Protein AF-A0A9P6RMF6-F1 (afdb_monomer_lite)

Radius of gyration: 16.84 Å; chains: 1; bounding box: 55×29×46 Å

Sequence (116 aa):
MSSMSSTPTPDQIPIEEQPVLEALVSIKHRLTAIKKDRSRFIKTSAVMAHYDELSVQLQKLEEIRGAGNSTIWGYRNNVNNVLDEVFVILSLCFMAVGKTKESPATYVQLLTIKAD

Foldseek 3Di:
DDDDPPPDDPQDDPPQCVVLLVLLVVLLVVLVVLVVPLVDQQDPVVLVVSLVSNVVSLVSCCVVCVVPVAHSPNDDHVSVVSVVSSLVSSQVSCVSNVVPPDHSVVSVVVSVPPPD

InterPro domains:
  IPR018810 Uncharacterised protein family UPF0662 [PTHR28086] (10-114)

Secondary structure (DSSP, 8-state):
------PPPTT---TTTHHHHHHHHHHHHHHHHHHH-TTS---HHHHHHHHHHHHHHHHHHHHHHHTTT--TTTS--HHHHHHHHHHHHHHHHHHHTT--SS-HHHHHTHHHHT--

Organism: NCBI:txid979702

Structure (mmCIF, N/CA/C/O backbone):
data_AF-A0A9P6RMF6-F1
#
_entry.id   AF-A0A9P6RMF6-F1
#
loop_
_atom_site.group_PDB
_atom_site.id
_atom_site.type_symbol
_atom_site.label_atom_id
_atom_site.label_alt_id
_atom_site.label_comp_id
_atom_site.label_asym_id
_atom_site.label_entity_id
_atom_site.label_seq_id
_atom_site.pdbx_PDB_ins_code
_atom_site.Cartn_x
_atom_site.Cartn_y
_atom_site.Cartn_z
_atom_site.occupancy
_atom_site.B_iso_or_equiv
_atom_site.auth_seq_id
_atom_site.auth_comp_id
_atom_site.auth_asym_id
_atom_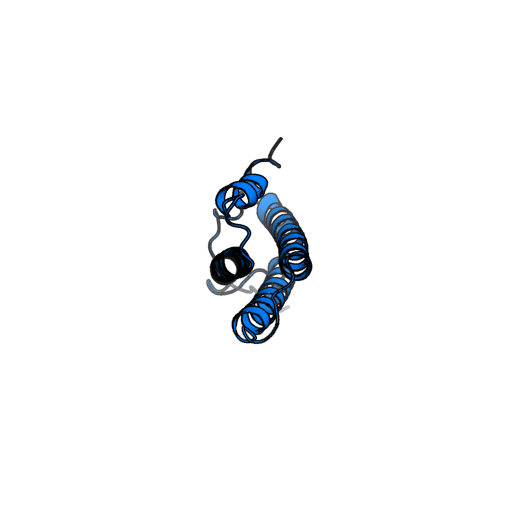site.auth_atom_id
_atom_site.pdbx_PDB_model_num
ATOM 1 N N . MET A 1 1 ? 36.892 -12.142 -24.702 1.00 41.53 1 MET A N 1
ATOM 2 C CA . MET A 1 1 ? 35.761 -11.191 -24.740 1.00 41.53 1 MET A CA 1
ATOM 3 C C . MET A 1 1 ? 34.502 -12.031 -24.625 1.00 41.53 1 MET A C 1
ATOM 5 O O . MET A 1 1 ? 34.045 -12.559 -25.626 1.00 41.53 1 MET A O 1
ATOM 9 N N . SER A 1 2 ? 34.062 -12.308 -23.397 1.00 41.03 2 SER A N 1
ATOM 10 C CA . SER A 1 2 ? 32.977 -13.263 -23.151 1.00 41.03 2 SER A CA 1
ATOM 11 C C . SER A 1 2 ? 31.644 -12.533 -23.129 1.00 41.03 2 SER A C 1
ATOM 13 O O . SER A 1 2 ? 31.387 -11.719 -22.246 1.00 41.03 2 SER A O 1
ATOM 15 N N . SER A 1 3 ? 30.822 -12.835 -24.126 1.00 46.16 3 SER A N 1
ATOM 16 C CA . SER A 1 3 ? 29.412 -12.484 -24.200 1.00 46.16 3 SER A CA 1
ATOM 17 C C . SER A 1 3 ? 28.662 -13.134 -23.035 1.00 46.16 3 SER A C 1
ATOM 19 O O . SER A 1 3 ? 28.517 -14.352 -22.996 1.00 46.16 3 SER A O 1
ATOM 21 N N . MET A 1 4 ? 28.185 -12.336 -22.082 1.00 47.03 4 MET A N 1
ATOM 22 C CA . MET A 1 4 ? 27.161 -12.759 -21.124 1.00 47.03 4 MET A CA 1
ATOM 23 C C . MET A 1 4 ? 25.811 -12.278 -21.647 1.00 47.03 4 MET A C 1
ATOM 25 O O . MET A 1 4 ? 25.342 -11.191 -21.326 1.00 47.03 4 MET A O 1
ATOM 29 N N . SER A 1 5 ? 25.207 -13.087 -22.512 1.00 45.41 5 SER A N 1
ATOM 30 C CA . SER A 1 5 ? 23.782 -13.006 -22.806 1.00 45.41 5 SER A CA 1
ATOM 31 C C . SER A 1 5 ? 23.027 -13.589 -21.612 1.00 45.41 5 SER A C 1
ATOM 33 O O . SER A 1 5 ? 22.825 -14.801 -21.532 1.00 45.41 5 SER A O 1
ATOM 35 N N . SER A 1 6 ? 22.652 -12.740 -20.659 1.00 42.09 6 SER A N 1
ATOM 36 C CA . SER A 1 6 ? 21.695 -13.103 -19.617 1.00 42.09 6 SER A CA 1
ATOM 37 C C . SER A 1 6 ? 20.329 -13.278 -20.277 1.00 42.09 6 SER A C 1
ATOM 39 O O . SER A 1 6 ? 19.610 -12.310 -20.505 1.00 42.09 6 SER A O 1
ATOM 41 N N . THR A 1 7 ? 19.988 -14.508 -20.650 1.00 45.16 7 THR A N 1
ATOM 42 C CA . THR A 1 7 ? 18.603 -14.897 -20.930 1.00 45.16 7 THR A CA 1
ATOM 43 C C . THR A 1 7 ? 17.762 -14.579 -19.692 1.00 45.16 7 THR A C 1
ATOM 45 O O . THR A 1 7 ? 18.061 -15.143 -18.635 1.00 45.16 7 THR A O 1
ATOM 48 N N . PRO A 1 8 ? 16.750 -13.695 -19.770 1.00 44.88 8 PRO A N 1
ATOM 49 C CA . PRO A 1 8 ? 15.884 -13.440 -18.635 1.00 44.88 8 PRO A CA 1
ATOM 50 C C . PRO A 1 8 ? 15.009 -14.678 -18.444 1.00 44.88 8 PRO A C 1
ATOM 52 O O . PRO A 1 8 ? 14.264 -15.095 -19.331 1.00 44.88 8 PRO A O 1
ATOM 55 N N . THR A 1 9 ? 15.171 -15.318 -17.297 1.00 47.53 9 THR A N 1
ATOM 56 C CA . THR A 1 9 ? 14.374 -16.474 -16.885 1.00 47.53 9 THR A CA 1
ATOM 57 C C . THR A 1 9 ? 12.954 -15.970 -16.579 1.00 47.53 9 THR A C 1
ATOM 59 O O . THR A 1 9 ? 12.839 -14.904 -15.975 1.00 47.53 9 THR A O 1
ATOM 62 N N . PRO A 1 10 ? 11.870 -16.683 -16.941 1.00 51.66 10 PRO A N 1
ATOM 63 C CA . PRO A 1 10 ? 10.484 -16.218 -16.752 1.00 51.66 10 PRO A CA 1
ATOM 64 C C . PRO A 1 10 ? 10.056 -15.948 -15.291 1.00 51.66 10 PRO A C 1
ATOM 66 O O . PRO A 1 10 ? 8.984 -15.395 -15.073 1.00 51.66 10 PRO A O 1
ATOM 69 N N . ASP A 1 11 ? 10.900 -16.273 -14.307 1.00 52.88 11 ASP A N 1
ATOM 70 C CA . ASP A 1 11 ? 10.718 -15.962 -12.879 1.00 52.88 11 ASP A CA 1
ATOM 71 C C . ASP A 1 11 ? 11.524 -14.741 -12.385 1.00 52.88 11 ASP A C 1
ATOM 73 O O . ASP A 1 11 ? 11.505 -14.416 -11.195 1.00 52.88 11 ASP A O 1
ATOM 77 N N . GLN A 1 12 ? 12.256 -14.044 -13.260 1.00 58.97 12 GLN A N 1
ATOM 78 C CA . GLN A 1 12 ? 13.027 -12.869 -12.855 1.00 58.97 12 GLN A CA 1
ATOM 79 C C . GLN A 1 12 ? 12.123 -11.644 -12.756 1.00 58.97 12 GLN A C 1
ATOM 81 O O . GLN A 1 12 ? 11.746 -11.019 -13.747 1.00 58.97 12 GLN A O 1
ATOM 86 N N . ILE A 1 13 ? 11.796 -11.294 -11.515 1.00 66.62 13 ILE A N 1
ATOM 87 C CA . ILE A 1 13 ? 11.274 -9.974 -11.175 1.00 66.62 13 ILE A CA 1
ATOM 88 C C . ILE A 1 13 ? 12.326 -8.953 -11.636 1.00 66.62 13 ILE A C 1
ATOM 90 O O . ILE A 1 13 ? 13.500 -9.132 -11.292 1.00 66.62 13 ILE A O 1
ATOM 94 N N . PRO A 1 14 ? 11.946 -7.927 -12.417 1.00 75.38 14 PRO A N 1
ATOM 95 C CA . PRO A 1 14 ? 12.877 -6.885 -12.832 1.00 75.38 14 PRO A CA 1
ATOM 96 C C . PRO A 1 14 ? 13.588 -6.296 -11.607 1.00 75.38 14 PRO A C 1
ATOM 98 O O . PRO A 1 14 ? 12.954 -6.093 -10.567 1.00 75.38 14 PRO A O 1
ATOM 101 N N . ILE A 1 15 ? 14.894 -6.033 -11.712 1.00 75.88 15 ILE A N 1
ATOM 102 C CA . ILE A 1 15 ? 15.693 -5.457 -10.611 1.00 75.88 15 ILE A CA 1
ATOM 103 C C . ILE A 1 15 ? 15.077 -4.131 -10.149 1.00 75.88 15 ILE A C 1
ATOM 105 O O . ILE A 1 15 ? 15.093 -3.793 -8.967 1.00 75.88 15 ILE A O 1
ATOM 109 N N . GLU A 1 16 ? 14.471 -3.415 -11.087 1.00 80.50 16 GLU A N 1
ATOM 110 C CA . GLU A 1 16 ? 13.752 -2.169 -10.889 1.00 80.50 16 GLU A CA 1
ATOM 111 C C . GLU A 1 16 ? 12.530 -2.349 -9.972 1.00 80.50 16 GLU A C 1
ATOM 113 O O . GLU A 1 16 ? 12.236 -1.475 -9.160 1.00 80.50 16 GLU A O 1
ATOM 118 N N . GLU A 1 17 ? 11.845 -3.497 -10.039 1.00 82.56 17 GLU A N 1
ATOM 119 C CA . GLU A 1 17 ? 10.668 -3.815 -9.218 1.00 82.56 17 GLU A CA 1
ATOM 120 C C . GLU A 1 17 ? 11.011 -4.467 -7.867 1.00 82.56 17 GLU A C 1
ATOM 122 O O . GLU A 1 17 ? 10.180 -4.520 -6.957 1.00 82.56 17 GLU A O 1
ATOM 127 N N . GLN A 1 18 ? 12.239 -4.952 -7.705 1.00 83.62 18 GLN A N 1
ATOM 128 C CA . GLN A 1 18 ? 12.731 -5.583 -6.483 1.00 83.62 18 GLN A CA 1
ATOM 129 C C . GLN A 1 18 ? 12.576 -4.715 -5.211 1.00 83.62 18 GLN A C 1
ATOM 131 O O . GLN A 1 18 ? 12.057 -5.234 -4.217 1.00 83.62 18 GLN A O 1
ATOM 136 N N . PRO A 1 19 ? 12.896 -3.401 -5.208 1.00 87.56 19 PRO A N 1
ATOM 137 C CA . PRO A 1 19 ? 12.650 -2.551 -4.038 1.00 87.56 19 PRO A CA 1
ATOM 138 C C . PRO A 1 19 ? 11.156 -2.384 -3.716 1.00 87.56 19 PRO A C 1
ATOM 140 O O . PRO A 1 19 ? 10.786 -2.267 -2.546 1.00 87.56 19 PRO A O 1
ATOM 143 N N . VAL A 1 20 ? 10.284 -2.405 -4.732 1.00 88.06 20 VAL A N 1
ATOM 144 C CA . VAL A 1 20 ? 8.826 -2.354 -4.537 1.00 88.06 20 VAL A CA 1
ATOM 145 C C . VAL A 1 20 ? 8.350 -3.639 -3.867 1.00 88.06 20 VAL A C 1
ATOM 147 O O . VAL A 1 20 ? 7.592 -3.586 -2.899 1.00 88.06 20 VAL A O 1
ATOM 150 N N . LEU A 1 21 ? 8.833 -4.797 -4.327 1.00 87.81 21 LEU A N 1
ATOM 151 C CA . LEU A 1 21 ? 8.508 -6.088 -3.724 1.00 87.81 21 LEU A CA 1
ATOM 152 C C . LEU A 1 21 ? 8.869 -6.130 -2.236 1.00 87.81 21 LEU A C 1
ATOM 154 O O . LEU A 1 21 ? 8.040 -6.515 -1.412 1.00 87.81 21 LEU A O 1
ATOM 158 N N . GLU A 1 22 ? 10.091 -5.731 -1.885 1.00 89.44 22 GLU A N 1
ATOM 159 C CA . GLU A 1 22 ? 10.563 -5.730 -0.497 1.00 89.44 22 GLU A CA 1
ATOM 160 C C . GLU A 1 22 ? 9.709 -4.820 0.392 1.00 89.44 22 GLU A C 1
ATOM 162 O O . GLU A 1 22 ? 9.312 -5.211 1.498 1.00 89.44 22 GLU A O 1
ATOM 167 N N . ALA A 1 23 ? 9.353 -3.634 -0.110 1.00 90.94 23 ALA A N 1
ATOM 168 C CA . ALA A 1 23 ? 8.464 -2.717 0.588 1.00 90.94 23 ALA A CA 1
ATOM 169 C C . ALA A 1 23 ? 7.071 -3.333 0.807 1.00 90.94 23 ALA A C 1
ATOM 171 O O . ALA A 1 23 ? 6.561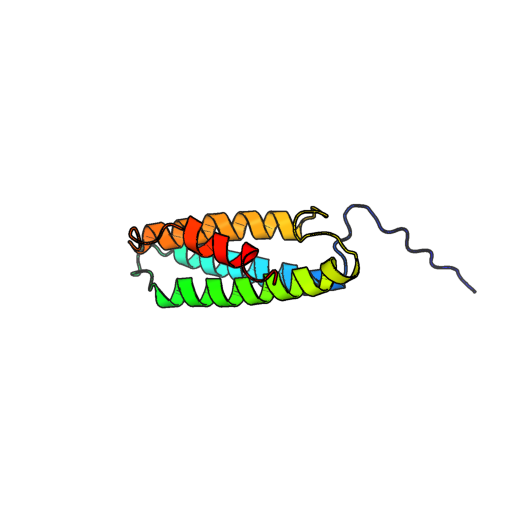 -3.311 1.931 1.00 90.94 23 ALA A O 1
ATOM 172 N N . LEU A 1 24 ? 6.480 -3.951 -0.220 1.00 90.25 24 LEU A N 1
ATOM 173 C CA . LEU A 1 24 ? 5.177 -4.618 -0.119 1.00 90.25 24 LEU A CA 1
ATOM 174 C C . LEU A 1 24 ? 5.198 -5.786 0.874 1.00 90.25 24 LEU A C 1
ATOM 176 O O . LEU A 1 24 ? 4.291 -5.906 1.700 1.00 90.25 24 LEU A O 1
ATOM 180 N N . VAL A 1 25 ? 6.245 -6.617 0.862 1.00 90.94 25 VAL A N 1
ATOM 181 C CA . VAL A 1 25 ? 6.421 -7.707 1.838 1.00 90.94 25 VAL A CA 1
ATOM 182 C C . VAL A 1 25 ? 6.531 -7.151 3.261 1.00 90.94 25 VAL A C 1
ATOM 184 O O . VAL A 1 25 ? 5.911 -7.678 4.189 1.00 90.94 25 VAL A O 1
ATOM 187 N N . SER A 1 26 ? 7.263 -6.052 3.447 1.00 92.75 26 SER A N 1
ATOM 188 C CA . SER A 1 26 ? 7.363 -5.367 4.738 1.00 92.75 26 SER A CA 1
ATOM 189 C C . SER A 1 26 ? 6.008 -4.829 5.218 1.00 92.75 26 SER A C 1
ATOM 191 O O . SER A 1 26 ? 5.644 -5.019 6.384 1.00 92.75 26 SER A O 1
ATOM 193 N N . ILE A 1 27 ? 5.228 -4.195 4.333 1.00 90.12 27 ILE A N 1
ATOM 194 C CA . ILE A 1 27 ? 3.860 -3.736 4.631 1.00 90.12 27 ILE A CA 1
ATOM 195 C C . ILE A 1 27 ? 2.981 -4.933 5.017 1.00 90.12 27 ILE A C 1
ATOM 197 O O . ILE A 1 27 ? 2.315 -4.899 6.054 1.00 90.12 27 ILE A O 1
ATOM 201 N N . LYS A 1 28 ? 3.039 -6.034 4.255 1.00 90.88 28 LYS A N 1
ATOM 202 C CA . LYS A 1 28 ? 2.300 -7.275 4.533 1.00 90.88 28 LYS A CA 1
ATOM 203 C C . LYS A 1 28 ? 2.589 -7.815 5.928 1.00 90.88 28 LYS A C 1
ATOM 205 O O . LYS A 1 28 ? 1.658 -8.164 6.658 1.00 90.88 28 LYS A O 1
ATOM 210 N N . HIS A 1 29 ? 3.861 -7.898 6.314 1.00 91.12 29 HIS A N 1
ATOM 211 C CA . HIS A 1 29 ? 4.256 -8.391 7.632 1.00 91.12 29 HIS A CA 1
ATOM 212 C C . HIS A 1 29 ? 3.728 -7.496 8.754 1.00 91.12 29 HIS A C 1
ATOM 214 O O . HIS A 1 29 ? 3.157 -8.011 9.717 1.00 91.12 29 HIS A O 1
ATOM 220 N N . ARG A 1 30 ? 3.837 -6.171 8.603 1.00 89.25 30 ARG A N 1
ATOM 221 C CA . ARG A 1 30 ? 3.319 -5.199 9.578 1.00 89.25 30 ARG A CA 1
ATOM 222 C C . ARG A 1 30 ? 1.797 -5.286 9.713 1.00 89.25 30 ARG A C 1
ATOM 224 O O . ARG A 1 30 ? 1.290 -5.434 10.823 1.00 89.25 30 ARG A O 1
ATOM 231 N N . LEU A 1 31 ? 1.068 -5.328 8.598 1.00 86.62 31 LEU A N 1
ATOM 232 C CA . LEU A 1 31 ? -0.386 -5.514 8.593 1.00 86.62 31 LEU A CA 1
ATOM 233 C C . LEU A 1 31 ? -0.808 -6.870 9.181 1.00 86.62 31 LEU A C 1
ATOM 235 O O . LEU A 1 31 ? -1.782 -6.953 9.927 1.00 86.62 31 LEU A O 1
ATOM 239 N N . THR A 1 32 ? -0.062 -7.942 8.903 1.00 87.19 32 THR A N 1
ATOM 240 C CA . THR A 1 32 ? -0.330 -9.272 9.473 1.00 87.19 32 THR A CA 1
ATOM 241 C C . THR A 1 32 ? -0.095 -9.294 10.981 1.00 87.19 32 THR A C 1
ATOM 243 O O . THR A 1 32 ? -0.863 -9.933 11.701 1.00 87.19 32 THR A O 1
ATOM 246 N N . ALA A 1 33 ? 0.932 -8.592 11.468 1.00 87.38 33 ALA A N 1
ATOM 247 C CA . ALA A 1 33 ? 1.193 -8.439 12.894 1.00 87.38 33 ALA A CA 1
ATOM 248 C C . ALA A 1 33 ? 0.044 -7.693 13.585 1.00 87.38 33 ALA A C 1
ATOM 250 O O . ALA A 1 33 ? -0.475 -8.187 14.583 1.00 87.38 33 ALA A O 1
ATOM 251 N N . ILE A 1 34 ? -0.436 -6.593 12.991 1.00 79.88 34 ILE A N 1
ATOM 252 C CA . ILE A 1 34 ? -1.623 -5.860 13.465 1.00 79.88 34 ILE A CA 1
ATOM 253 C C . ILE A 1 34 ? -2.858 -6.775 13.488 1.00 79.88 34 ILE A C 1
ATOM 255 O O . ILE A 1 34 ? -3.597 -6.799 14.467 1.00 79.88 34 ILE A O 1
ATOM 259 N N . LYS A 1 35 ? -3.064 -7.590 12.443 1.00 76.75 35 LYS A N 1
ATOM 260 C CA . LYS A 1 35 ? -4.188 -8.539 12.369 1.00 76.75 35 LYS A CA 1
ATOM 261 C C . LYS A 1 35 ? -4.114 -9.638 13.433 1.00 76.75 35 LYS A C 1
ATOM 263 O O . LYS A 1 35 ? -5.160 -10.119 13.872 1.00 76.75 35 LYS A O 1
ATOM 268 N N . LYS A 1 36 ? -2.907 -10.100 13.780 1.00 78.56 36 LYS A N 1
ATOM 269 C CA . LYS A 1 36 ? -2.686 -11.121 14.816 1.00 78.56 36 LYS A CA 1
ATOM 270 C C . LYS A 1 36 ? -2.844 -10.537 16.216 1.00 78.56 36 LYS A C 1
ATOM 272 O O . LYS A 1 36 ? -3.427 -11.200 17.069 1.00 78.56 36 LYS A O 1
ATOM 277 N N . ASP A 1 37 ? -2.400 -9.304 16.433 1.00 72.81 37 ASP A N 1
ATOM 278 C CA . ASP A 1 37 ? -2.545 -8.598 17.705 1.00 72.81 37 ASP A CA 1
ATOM 279 C C . ASP A 1 37 ? -3.951 -7.988 17.865 1.00 72.81 37 ASP A C 1
ATOM 281 O O . ASP A 1 37 ? -4.126 -6.793 18.090 1.00 72.81 37 ASP A O 1
ATOM 285 N N . ARG A 1 38 ? -4.989 -8.835 17.777 1.00 63.19 38 ARG A N 1
ATOM 286 C CA . ARG A 1 38 ? -6.394 -8.442 18.023 1.00 63.19 38 ARG A CA 1
ATOM 287 C C . ARG A 1 38 ? -6.661 -8.023 19.473 1.00 63.19 38 ARG A C 1
ATOM 289 O O . ARG A 1 38 ? -7.776 -7.621 19.790 1.00 63.19 38 ARG A O 1
ATOM 296 N N . SER A 1 39 ? -5.670 -8.176 20.352 1.00 59.06 39 SER A N 1
ATOM 297 C CA . SER A 1 39 ? -5.755 -7.836 21.772 1.00 59.06 39 SER A CA 1
ATOM 298 C C . SER A 1 39 ? -5.635 -6.330 22.013 1.00 59.06 39 SER A C 1
ATOM 300 O O . SER A 1 39 ? -6.193 -5.805 22.976 1.00 59.06 39 SER A O 1
ATOM 302 N N . ARG A 1 40 ? -4.944 -5.617 21.112 1.00 62.31 40 ARG A N 1
ATOM 303 C CA . ARG A 1 40 ? -4.782 -4.165 21.158 1.00 62.31 40 ARG A CA 1
ATOM 304 C C . ARG A 1 40 ? -5.743 -3.516 20.174 1.00 62.31 40 ARG A C 1
ATOM 306 O O . ARG A 1 40 ? -5.858 -3.931 19.026 1.00 62.31 40 ARG A O 1
ATOM 313 N N . PHE A 1 41 ? -6.428 -2.471 20.631 1.00 65.56 41 PHE A N 1
ATOM 314 C CA . PHE A 1 41 ? -7.310 -1.661 19.797 1.00 65.56 41 PHE A CA 1
ATOM 315 C C . PHE A 1 41 ? -6.544 -1.176 18.556 1.00 65.56 41 PHE A C 1
ATOM 317 O O . PHE A 1 41 ? -5.617 -0.366 18.668 1.00 65.56 41 PHE A O 1
ATOM 324 N N . ILE A 1 42 ? -6.895 -1.706 17.381 1.00 70.62 42 ILE A N 1
ATOM 325 C CA . ILE A 1 42 ? -6.245 -1.334 16.125 1.00 70.62 42 ILE A CA 1
ATOM 326 C C . ILE A 1 42 ? -6.598 0.129 15.852 1.00 70.62 42 ILE A C 1
ATOM 328 O O . ILE A 1 42 ? -7.761 0.488 15.683 1.00 70.62 42 ILE A O 1
ATOM 332 N N . LYS A 1 43 ? -5.587 0.998 15.828 1.00 73.19 43 LYS A N 1
ATOM 333 C CA . LYS A 1 43 ? -5.791 2.421 15.549 1.00 73.19 43 LYS A CA 1
ATOM 334 C C . LYS A 1 43 ? -6.006 2.622 14.054 1.00 73.19 43 LYS A C 1
ATOM 336 O O . LYS A 1 43 ? -5.154 2.233 13.258 1.00 73.19 43 LYS A O 1
ATOM 341 N N . THR A 1 44 ? -7.075 3.323 13.679 1.00 75.88 44 THR A N 1
ATOM 342 C CA . THR A 1 44 ? -7.345 3.716 12.285 1.00 75.88 44 THR A CA 1
ATOM 343 C C . THR A 1 44 ? -6.146 4.410 11.648 1.00 75.88 44 THR A C 1
ATOM 345 O O . THR A 1 44 ? -5.805 4.114 10.511 1.00 75.88 44 THR A O 1
ATOM 348 N N . SER A 1 45 ? -5.463 5.284 12.392 1.00 77.56 45 SER A N 1
ATOM 349 C CA . SER A 1 45 ? -4.279 6.002 11.909 1.00 77.56 45 SER A CA 1
ATOM 350 C C . SER A 1 45 ? -3.132 5.078 11.496 1.00 77.56 45 SER A C 1
ATOM 352 O O . SER A 1 45 ? -2.438 5.379 10.533 1.00 77.56 45 SER A O 1
ATOM 354 N N . ALA A 1 46 ? -2.953 3.940 12.173 1.00 79.81 46 ALA A N 1
ATOM 355 C CA . ALA A 1 46 ? -1.924 2.967 11.811 1.00 79.81 46 ALA A CA 1
ATOM 356 C C . ALA A 1 46 ? -2.259 2.262 10.488 1.00 79.81 46 ALA A C 1
ATOM 358 O O . ALA A 1 46 ? -1.382 2.059 9.656 1.00 79.81 46 ALA A O 1
ATOM 359 N N . VAL A 1 47 ? -3.536 1.932 10.269 1.00 81.00 47 VAL A N 1
ATOM 360 C CA . VAL A 1 47 ? -3.994 1.328 9.007 1.00 81.00 47 VAL A CA 1
ATOM 361 C C . VAL A 1 47 ? -3.893 2.331 7.854 1.00 81.00 47 VAL A C 1
ATOM 363 O O . VAL A 1 47 ? -3.408 1.970 6.786 1.00 81.00 47 VAL A O 1
ATOM 366 N N . MET A 1 48 ? -4.273 3.594 8.084 1.00 81.38 48 MET A N 1
ATOM 367 C CA . MET A 1 48 ? -4.143 4.665 7.085 1.00 81.38 48 MET A CA 1
ATOM 368 C C . MET A 1 48 ? -2.677 4.923 6.707 1.00 81.38 48 MET A C 1
ATOM 370 O O . MET A 1 48 ? -2.378 5.040 5.528 1.00 81.38 48 MET A O 1
ATOM 374 N N . ALA A 1 49 ? -1.744 4.905 7.665 1.00 85.69 49 ALA A N 1
ATOM 375 C CA . ALA A 1 49 ? -0.319 5.074 7.364 1.00 85.69 49 ALA A CA 1
ATOM 376 C C . ALA A 1 49 ? 0.225 3.976 6.428 1.00 85.69 49 ALA A C 1
ATOM 378 O O . ALA A 1 49 ? 1.009 4.259 5.525 1.00 85.69 49 ALA A O 1
ATOM 379 N N . HIS A 1 50 ? -0.214 2.724 6.604 1.00 86.06 50 HIS A N 1
ATOM 380 C CA . HIS A 1 50 ? 0.147 1.633 5.692 1.00 86.06 50 HIS A CA 1
ATOM 381 C C . HIS A 1 50 ? -0.509 1.764 4.314 1.00 86.06 50 HIS A C 1
ATOM 383 O O . HIS A 1 50 ? 0.080 1.335 3.325 1.00 86.06 50 HIS A O 1
ATOM 389 N N . TYR A 1 51 ? -1.706 2.348 4.240 1.00 84.94 51 TYR A N 1
ATOM 390 C CA . TYR A 1 51 ? -2.368 2.658 2.973 1.00 84.94 51 TYR A CA 1
ATOM 391 C C . TYR A 1 51 ? -1.626 3.755 2.191 1.00 84.94 51 TYR A C 1
ATOM 393 O O . TYR A 1 51 ? -1.403 3.609 0.988 1.00 84.94 51 TYR A O 1
ATOM 401 N N . ASP A 1 52 ? -1.197 4.820 2.869 1.00 84.94 52 ASP A N 1
ATOM 402 C CA . ASP A 1 52 ? -0.412 5.890 2.245 1.00 84.94 52 ASP A CA 1
ATOM 403 C C . ASP A 1 52 ? 0.927 5.340 1.728 1.00 84.94 52 ASP A C 1
ATOM 405 O O . ASP A 1 52 ? 1.317 5.594 0.588 1.00 84.94 52 ASP A O 1
ATOM 409 N N . GLU A 1 53 ? 1.596 4.501 2.529 1.00 87.44 53 GLU A N 1
ATOM 410 C CA . GLU A 1 53 ? 2.833 3.820 2.132 1.00 87.44 53 GLU A CA 1
ATOM 411 C C . GLU A 1 53 ? 2.619 2.907 0.915 1.00 87.44 53 GLU A C 1
ATOM 413 O O . GLU A 1 53 ? 3.427 2.926 -0.014 1.00 87.44 53 GLU A O 1
ATOM 418 N N . LEU A 1 54 ? 1.518 2.146 0.892 1.00 88.44 54 LEU A N 1
ATOM 419 C CA . LEU A 1 54 ? 1.141 1.299 -0.238 1.00 88.44 54 LEU A CA 1
ATOM 420 C C . LEU A 1 54 ? 0.943 2.131 -1.511 1.00 88.44 54 LEU A C 1
ATOM 422 O O . LEU A 1 54 ? 1.485 1.775 -2.553 1.00 88.44 54 LEU A O 1
ATOM 426 N N . SER A 1 55 ? 0.237 3.260 -1.420 1.00 85.25 55 SER A N 1
ATOM 427 C CA . SER A 1 55 ? -0.030 4.151 -2.559 1.00 85.25 55 SER A CA 1
ATOM 428 C C . SER A 1 55 ? 1.262 4.666 -3.204 1.00 85.25 55 SER A C 1
ATOM 430 O O . SER A 1 55 ? 1.380 4.670 -4.428 1.00 85.25 55 SER A O 1
ATOM 432 N N . VAL A 1 56 ? 2.272 5.008 -2.395 1.00 88.81 56 VAL A N 1
ATOM 433 C CA . VAL A 1 56 ? 3.605 5.393 -2.891 1.00 88.81 56 VAL A CA 1
ATOM 434 C C . VAL A 1 56 ? 4.283 4.242 -3.640 1.00 88.81 56 VAL A C 1
ATOM 436 O O . VAL A 1 56 ? 4.927 4.470 -4.662 1.00 88.81 56 VAL A O 1
ATOM 439 N N . GLN A 1 57 ? 4.152 3.002 -3.159 1.00 87.31 57 GLN A N 1
ATOM 440 C CA . GLN A 1 57 ? 4.719 1.844 -3.857 1.00 87.31 57 GLN A CA 1
ATOM 441 C C . GLN A 1 57 ? 4.007 1.560 -5.181 1.00 87.31 57 GLN A C 1
ATOM 443 O O . GLN A 1 57 ? 4.674 1.200 -6.147 1.00 87.31 57 GLN A O 1
ATOM 448 N N . LEU A 1 58 ? 2.683 1.747 -5.254 1.00 84.19 58 LEU A N 1
ATOM 449 C CA . LEU A 1 58 ? 1.948 1.604 -6.513 1.00 84.19 58 LEU A CA 1
ATOM 450 C C . LEU A 1 58 ? 2.374 2.650 -7.535 1.00 84.19 58 LEU A C 1
ATOM 452 O O . LEU A 1 58 ? 2.592 2.287 -8.683 1.00 84.19 58 LEU A O 1
ATOM 456 N N . GLN A 1 59 ? 2.555 3.903 -7.116 1.00 83.75 59 GLN A N 1
ATOM 457 C CA . GLN A 1 59 ? 3.041 4.952 -8.009 1.00 83.75 59 GLN A CA 1
ATOM 458 C C . GLN A 1 59 ? 4.435 4.618 -8.559 1.00 83.75 59 GLN A C 1
ATOM 460 O O . GLN A 1 59 ? 4.665 4.719 -9.757 1.00 83.75 59 GLN A O 1
ATOM 465 N N . LYS A 1 60 ? 5.351 4.125 -7.717 1.00 84.75 60 LYS A N 1
ATOM 466 C CA . LYS A 1 60 ? 6.667 3.657 -8.185 1.00 84.75 60 LYS A CA 1
ATOM 467 C C . LYS A 1 60 ? 6.551 2.487 -9.153 1.00 84.75 60 LYS A C 1
ATOM 469 O O . LYS A 1 60 ? 7.259 2.442 -10.150 1.00 84.75 60 LYS A O 1
ATOM 474 N N . LEU A 1 61 ? 5.673 1.531 -8.856 1.00 83.81 61 LEU A N 1
ATOM 475 C CA . LEU A 1 61 ? 5.442 0.378 -9.722 1.00 83.81 61 LEU A CA 1
ATOM 476 C C . LEU A 1 61 ? 4.883 0.806 -11.082 1.00 83.81 61 LEU A C 1
ATOM 478 O O . LEU A 1 61 ? 5.273 0.255 -12.107 1.00 83.81 61 LEU A O 1
ATOM 482 N N . GLU A 1 62 ? 3.995 1.796 -11.086 1.00 80.31 62 GLU A N 1
ATOM 483 C CA . GLU A 1 62 ? 3.463 2.424 -12.288 1.00 80.31 62 GLU A CA 1
ATOM 484 C C . GLU A 1 62 ? 4.538 3.190 -13.056 1.00 80.31 62 GLU A C 1
ATOM 486 O O . GLU A 1 62 ? 4.605 3.052 -14.266 1.00 80.31 62 GLU A O 1
ATOM 491 N N . GLU A 1 63 ? 5.437 3.917 -12.396 1.00 82.81 63 GLU A N 1
ATOM 492 C CA . GLU A 1 63 ? 6.571 4.578 -13.054 1.00 82.81 63 GLU A CA 1
ATOM 493 C C . GLU A 1 63 ? 7.531 3.556 -13.693 1.00 82.81 63 GLU A C 1
ATOM 495 O O . GLU A 1 63 ? 7.968 3.736 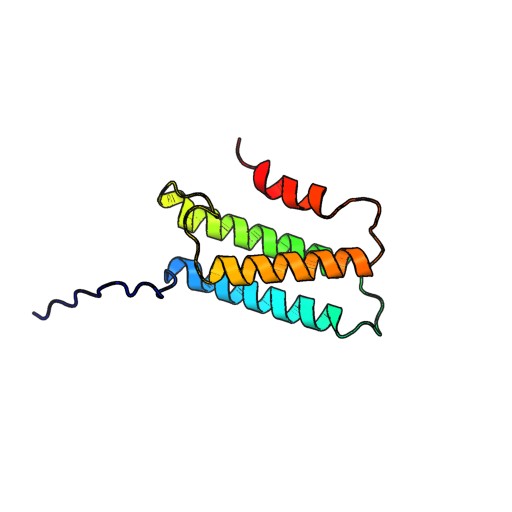-14.831 1.00 82.81 63 GLU A O 1
ATOM 500 N N . ILE A 1 64 ? 7.807 2.445 -12.999 1.00 81.81 64 ILE A N 1
ATOM 501 C CA . ILE A 1 64 ? 8.663 1.355 -13.494 1.00 81.81 64 ILE A CA 1
ATOM 502 C C . ILE A 1 64 ? 8.021 0.648 -14.702 1.00 81.81 64 ILE A C 1
ATOM 504 O O . ILE A 1 64 ? 8.702 0.376 -15.690 1.00 81.81 64 ILE A O 1
ATOM 508 N N . ARG A 1 65 ? 6.713 0.353 -14.649 1.00 79.94 65 ARG A N 1
ATOM 509 C CA . ARG A 1 65 ? 5.987 -0.394 -15.701 1.00 79.94 65 ARG A CA 1
ATOM 510 C C . ARG A 1 65 ? 5.445 0.492 -16.830 1.00 79.94 65 ARG A C 1
ATOM 512 O O . ARG A 1 65 ? 5.344 0.050 -17.975 1.00 79.94 65 ARG A O 1
ATOM 519 N N . GLY A 1 66 ? 5.134 1.748 -16.529 1.00 67.38 66 GLY A N 1
ATOM 520 C CA . GLY A 1 66 ? 4.580 2.765 -17.428 1.00 67.38 66 GLY A CA 1
ATOM 521 C C . GLY A 1 66 ? 5.571 3.245 -18.483 1.00 67.38 66 GLY A C 1
ATOM 522 O O . GLY A 1 66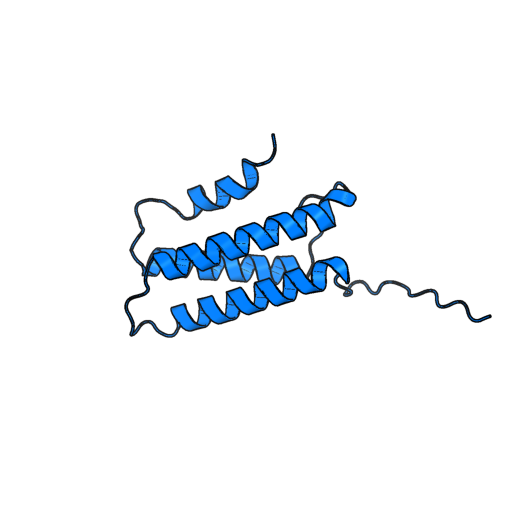 ? 5.158 3.647 -19.568 1.00 67.38 66 GLY A O 1
ATOM 523 N N . ALA A 1 67 ? 6.874 3.064 -18.251 1.00 60.41 67 ALA A N 1
ATOM 524 C CA . ALA A 1 67 ? 7.895 3.196 -19.290 1.00 60.41 67 ALA A CA 1
ATOM 525 C C . ALA A 1 67 ? 7.696 2.211 -20.472 1.00 60.41 67 ALA A C 1
ATOM 527 O O . ALA A 1 67 ? 8.257 2.427 -21.545 1.00 60.41 67 ALA A O 1
ATOM 528 N N . GLY A 1 68 ? 6.886 1.152 -20.304 1.00 54.50 68 GLY A N 1
ATOM 529 C CA . GLY A 1 68 ? 6.596 0.125 -21.314 1.00 54.50 68 GLY A CA 1
ATOM 530 C C . GLY A 1 68 ? 5.147 0.070 -21.824 1.00 54.50 68 GLY A C 1
ATOM 531 O O . GLY A 1 68 ? 4.801 -0.889 -22.510 1.00 54.50 68 GLY A O 1
ATOM 532 N N . ASN A 1 69 ? 4.292 1.052 -21.502 1.00 52.41 69 ASN A N 1
ATOM 533 C CA . ASN A 1 69 ? 2.868 1.096 -21.892 1.00 52.41 69 ASN A CA 1
ATOM 534 C C . ASN A 1 69 ? 2.018 -0.104 -21.403 1.00 52.41 69 ASN A C 1
ATOM 536 O O . ASN A 1 69 ? 0.973 -0.420 -21.975 1.00 52.41 69 ASN A O 1
ATOM 540 N N . SER A 1 70 ? 2.461 -0.787 -20.343 1.00 57.69 70 SER A N 1
ATOM 541 C CA . SER A 1 70 ? 1.726 -1.882 -19.709 1.00 57.69 70 SER A CA 1
ATOM 542 C C . SER A 1 70 ? 1.155 -1.380 -18.387 1.00 57.69 70 SER A C 1
ATOM 544 O O . SER A 1 70 ? 1.889 -0.867 -17.544 1.00 57.69 70 SER A O 1
ATOM 546 N N . THR A 1 71 ? -0.162 -1.492 -18.205 1.00 63.72 71 THR A N 1
ATOM 547 C CA . THR A 1 71 ? -0.813 -1.147 -16.929 1.00 63.72 71 THR A CA 1
ATOM 548 C C . THR A 1 71 ? -0.202 -1.961 -15.783 1.00 63.72 71 THR A C 1
ATOM 550 O O . THR A 1 71 ? 0.379 -3.024 -16.019 1.00 63.72 71 THR A O 1
ATOM 553 N N . ILE A 1 72 ? -0.386 -1.529 -14.525 1.00 65.69 72 ILE A N 1
ATOM 554 C CA . ILE A 1 72 ? 0.070 -2.297 -13.348 1.00 65.69 72 ILE A CA 1
ATOM 555 C C . ILE A 1 72 ? -0.376 -3.770 -13.452 1.00 65.69 72 ILE A C 1
ATOM 557 O O . ILE A 1 72 ? 0.380 -4.669 -13.106 1.00 65.69 72 ILE A O 1
ATOM 561 N N . TRP A 1 73 ? -1.549 -4.036 -14.027 1.00 68.06 73 TRP A N 1
ATOM 562 C CA . TRP A 1 73 ? -2.104 -5.381 -14.193 1.00 68.06 73 TRP A CA 1
ATOM 563 C C . TRP A 1 73 ? -1.765 -6.074 -15.522 1.00 68.06 73 TRP A C 1
ATOM 565 O O . TRP A 1 73 ? -2.065 -7.257 -15.673 1.00 68.06 73 TRP A O 1
ATOM 575 N N . GLY A 1 74 ? -1.148 -5.371 -16.475 1.00 64.19 74 GLY A N 1
ATOM 576 C CA . GLY A 1 74 ? -0.806 -5.890 -17.803 1.00 64.19 74 GLY A CA 1
ATOM 577 C C . GLY A 1 74 ? 0.354 -6.888 -17.791 1.00 64.19 74 GLY A C 1
ATOM 578 O O . GLY A 1 74 ? 0.398 -7.790 -18.624 1.00 64.19 74 GLY A O 1
ATOM 579 N N . TYR A 1 75 ? 1.254 -6.780 -16.809 1.00 70.94 75 TYR A N 1
ATOM 580 C CA . TYR A 1 75 ? 2.338 -7.735 -16.575 1.00 70.94 75 TYR A CA 1
ATOM 581 C C . TYR A 1 75 ? 2.232 -8.325 -15.164 1.00 70.94 75 TYR A C 1
ATOM 583 O O . TYR A 1 75 ? 2.672 -7.733 -14.173 1.00 70.94 75 TYR A O 1
ATOM 591 N N . ARG A 1 76 ? 1.600 -9.503 -15.064 1.00 72.69 76 ARG A N 1
ATOM 592 C CA . ARG A 1 76 ? 1.456 -10.226 -13.793 1.00 72.69 76 ARG A CA 1
ATOM 593 C C . ARG A 1 76 ? 2.760 -10.936 -13.439 1.00 72.69 76 ARG A C 1
ATOM 595 O O . ARG A 1 76 ? 3.295 -11.710 -14.221 1.00 72.69 76 ARG A O 1
ATOM 602 N N . ASN A 1 77 ? 3.229 -10.698 -12.223 1.00 79.44 77 ASN A N 1
ATOM 603 C CA . ASN A 1 77 ? 4.427 -11.295 -11.640 1.00 79.44 77 ASN A CA 1
ATOM 604 C C . ASN A 1 77 ? 4.252 -11.420 -10.114 1.00 79.44 77 ASN A C 1
ATOM 606 O O . ASN A 1 77 ? 3.199 -11.073 -9.573 1.00 79.44 77 ASN A O 1
ATOM 610 N N . ASN A 1 78 ? 5.288 -11.866 -9.404 1.00 82.94 78 ASN A N 1
ATOM 611 C CA . ASN A 1 78 ? 5.221 -12.065 -7.954 1.00 82.94 78 ASN A CA 1
ATOM 612 C C . ASN A 1 78 ? 4.906 -10.775 -7.161 1.00 82.94 78 ASN A C 1
ATOM 614 O O . ASN A 1 78 ? 4.227 -10.840 -6.139 1.00 82.94 78 ASN A O 1
ATOM 618 N N . VAL A 1 79 ? 5.308 -9.595 -7.653 1.00 84.31 79 VAL A N 1
ATOM 619 C CA . VAL A 1 79 ? 4.934 -8.302 -7.043 1.00 84.31 79 VAL A CA 1
ATOM 620 C C . VAL A 1 79 ? 3.419 -8.157 -6.983 1.00 84.31 79 VAL A C 1
ATOM 622 O O . VAL A 1 79 ? 2.884 -7.766 -5.951 1.00 84.31 79 VAL A O 1
ATOM 625 N N . ASN A 1 80 ? 2.719 -8.549 -8.050 1.00 83.50 80 ASN A N 1
ATOM 626 C CA . ASN A 1 80 ? 1.258 -8.510 -8.097 1.00 83.50 80 ASN A CA 1
ATOM 627 C C . ASN A 1 80 ? 0.624 -9.506 -7.114 1.00 83.50 80 ASN A C 1
ATOM 629 O O . ASN A 1 80 ? -0.356 -9.163 -6.466 1.00 83.50 80 ASN A O 1
ATOM 633 N N . ASN A 1 81 ? 1.200 -10.701 -6.941 1.00 86.88 81 ASN A N 1
ATOM 634 C CA . ASN A 1 81 ? 0.699 -11.671 -5.958 1.00 86.88 81 ASN A CA 1
ATOM 635 C C . ASN A 1 81 ? 0.820 -11.133 -4.523 1.00 86.88 81 ASN A C 1
ATOM 637 O O . ASN A 1 81 ? -0.127 -11.212 -3.743 1.00 86.88 81 ASN A O 1
ATOM 641 N N . VAL A 1 82 ? 1.968 -10.541 -4.173 1.00 88.25 82 VAL A N 1
ATOM 642 C CA . VAL A 1 82 ? 2.156 -9.912 -2.855 1.00 88.25 82 VAL A CA 1
ATOM 643 C C . VAL A 1 82 ? 1.226 -8.711 -2.692 1.00 88.25 82 VAL A C 1
ATOM 645 O O . VAL A 1 82 ? 0.668 -8.509 -1.615 1.00 88.25 82 VAL A O 1
ATOM 648 N N . LEU A 1 83 ? 1.033 -7.931 -3.754 1.00 86.62 83 LEU A N 1
ATOM 649 C CA . LEU A 1 83 ? 0.125 -6.795 -3.762 1.00 86.62 83 LEU A CA 1
ATOM 650 C C . LEU A 1 83 ? -1.331 -7.226 -3.503 1.00 86.62 83 LEU A C 1
ATOM 652 O O . LEU A 1 83 ? -1.986 -6.647 -2.635 1.00 86.62 83 LEU A O 1
ATOM 656 N N . ASP A 1 84 ? -1.798 -8.280 -4.177 1.00 86.50 84 ASP A N 1
ATOM 657 C CA . ASP A 1 84 ? -3.115 -8.896 -3.968 1.00 86.50 84 ASP A CA 1
ATOM 658 C C . ASP A 1 84 ? -3.293 -9.312 -2.492 1.00 86.50 84 ASP A C 1
ATOM 660 O O . ASP A 1 84 ? -4.290 -8.973 -1.848 1.00 86.50 84 ASP A O 1
ATOM 664 N N . GLU A 1 85 ? -2.291 -9.974 -1.901 1.00 88.25 85 GLU A N 1
ATOM 665 C CA . GLU A 1 85 ? -2.313 -10.351 -0.481 1.00 88.25 85 GLU A CA 1
ATOM 666 C C . GLU A 1 85 ? -2.369 -9.138 0.463 1.00 88.25 85 GLU A C 1
ATOM 668 O O . GLU A 1 85 ? -3.101 -9.155 1.462 1.00 88.25 85 GLU A O 1
ATOM 673 N N . VAL A 1 86 ? -1.610 -8.077 0.166 1.00 88.94 86 VAL A N 1
ATOM 674 C CA . VAL A 1 86 ? -1.614 -6.836 0.952 1.00 88.94 86 VAL A CA 1
ATOM 675 C C . VAL A 1 86 ? -2.993 -6.181 0.909 1.00 88.94 86 VAL A C 1
ATOM 677 O O . VAL A 1 86 ? -3.507 -5.819 1.969 1.00 88.94 86 VAL A O 1
ATOM 680 N N . PHE A 1 87 ? -3.636 -6.094 -0.260 1.00 85.12 87 PHE A N 1
ATOM 681 C CA . PHE A 1 87 ? -4.989 -5.542 -0.389 1.00 85.12 87 PHE A CA 1
ATOM 682 C C . PHE A 1 87 ? -6.027 -6.322 0.421 1.00 85.12 87 PHE A C 1
ATOM 684 O O . PHE A 1 87 ? -6.876 -5.720 1.091 1.00 85.12 87 PHE A O 1
ATOM 691 N N . VAL A 1 88 ? -5.939 -7.655 0.421 1.00 86.75 88 VAL A N 1
ATOM 692 C CA . VAL A 1 88 ? -6.822 -8.512 1.224 1.00 86.75 88 VAL A CA 1
ATOM 693 C C . VAL A 1 88 ? -6.639 -8.236 2.717 1.00 86.75 88 VAL A C 1
ATOM 695 O O . VAL A 1 88 ? -7.619 -8.027 3.437 1.00 86.75 88 VAL A O 1
ATOM 698 N N . ILE A 1 89 ? -5.396 -8.203 3.209 1.00 86.88 89 ILE A N 1
ATOM 699 C CA . ILE A 1 89 ? -5.129 -7.962 4.634 1.00 86.88 89 ILE A CA 1
ATOM 700 C C . ILE A 1 89 ? -5.531 -6.540 5.030 1.00 86.88 89 ILE A C 1
ATOM 702 O O . ILE A 1 89 ? -6.124 -6.355 6.091 1.00 86.88 89 ILE A O 1
ATOM 706 N N . LEU A 1 90 ? -5.254 -5.547 4.187 1.00 84.69 90 LEU A N 1
ATOM 707 C CA . LEU A 1 90 ? -5.614 -4.159 4.444 1.00 84.69 90 LEU A CA 1
ATOM 708 C C . LEU A 1 90 ? -7.137 -3.995 4.555 1.00 84.69 90 LEU A C 1
ATOM 710 O O . LEU A 1 90 ? -7.621 -3.396 5.515 1.00 84.69 90 LEU A O 1
ATOM 714 N N . SER A 1 91 ? -7.894 -4.624 3.652 1.00 82.81 91 SER A N 1
ATOM 715 C CA . SER A 1 91 ? -9.362 -4.672 3.712 1.00 82.81 91 SER A CA 1
ATOM 716 C C . SER A 1 91 ? -9.861 -5.317 5.011 1.00 82.81 91 SER A C 1
ATOM 718 O O . SER A 1 91 ? -10.782 -4.806 5.649 1.00 82.81 91 SER A O 1
ATOM 720 N N . LEU A 1 92 ? -9.219 -6.403 5.458 1.00 82.44 92 LEU A N 1
ATOM 721 C CA . LEU A 1 92 ? -9.528 -7.047 6.741 1.00 82.44 92 LEU A CA 1
ATOM 722 C C . LEU A 1 92 ? -9.236 -6.134 7.939 1.00 82.44 92 LEU A C 1
ATOM 724 O O . LEU A 1 92 ? -10.031 -6.095 8.877 1.00 82.44 92 LEU A O 1
ATOM 728 N N . CYS A 1 93 ? -8.129 -5.390 7.913 1.00 79.00 93 CYS A N 1
ATOM 729 C CA . CYS A 1 93 ? -7.798 -4.414 8.949 1.00 79.00 93 CYS A CA 1
ATOM 730 C C . CYS A 1 93 ? -8.838 -3.288 9.005 1.00 79.00 93 CYS A C 1
ATOM 732 O O . CYS A 1 93 ? -9.290 -2.939 10.092 1.00 79.00 93 CYS A O 1
ATOM 734 N N . PHE A 1 94 ? -9.284 -2.763 7.861 1.00 76.69 94 PHE A N 1
ATOM 735 C CA . PHE A 1 94 ? -10.338 -1.745 7.822 1.00 76.69 94 PHE A CA 1
ATOM 736 C C . PHE A 1 94 ? -11.674 -2.246 8.385 1.00 76.69 94 PHE A C 1
ATOM 738 O O . PHE A 1 94 ? -12.303 -1.537 9.174 1.00 76.69 94 PHE A O 1
ATOM 745 N N . MET A 1 95 ? -12.066 -3.484 8.063 1.00 76.81 95 MET A N 1
ATOM 746 C CA . MET A 1 95 ? -13.246 -4.119 8.664 1.00 76.81 95 MET A CA 1
ATOM 747 C C . MET A 1 95 ? -13.101 -4.274 10.186 1.00 76.81 95 MET A C 1
ATOM 749 O O . MET A 1 95 ? -14.050 -4.013 10.922 1.00 76.81 95 MET A O 1
ATOM 753 N N . ALA A 1 96 ? -11.913 -4.646 10.672 1.00 74.31 96 ALA A N 1
ATOM 754 C CA . ALA A 1 96 ? -11.653 -4.853 12.098 1.00 74.31 96 ALA A CA 1
ATOM 755 C C . ALA A 1 96 ? -11.701 -3.560 12.935 1.00 74.31 96 ALA A C 1
ATOM 757 O O . ALA A 1 96 ? -12.044 -3.611 14.113 1.00 74.31 96 ALA A O 1
ATOM 758 N N . VAL A 1 97 ? -11.383 -2.404 12.345 1.00 72.75 97 VAL A N 1
ATOM 759 C CA . VAL A 1 97 ? -11.386 -1.097 13.035 1.00 72.75 97 VAL A CA 1
ATOM 760 C C . VAL A 1 97 ? -12.789 -0.463 13.085 1.00 72.75 97 VAL A C 1
ATOM 762 O O . VAL A 1 97 ? -12.984 0.589 13.689 1.00 72.75 97 VAL A O 1
ATOM 765 N N . GLY A 1 98 ? -13.803 -1.084 12.472 1.00 63.00 98 GLY A N 1
ATOM 766 C CA . GLY A 1 98 ? -15.181 -0.582 12.514 1.00 63.00 98 GLY A CA 1
ATOM 767 C C . GLY A 1 98 ? -15.441 0.636 11.619 1.00 63.00 98 GLY A C 1
ATOM 768 O O . GLY A 1 98 ? -16.496 1.261 11.725 1.00 63.00 98 GLY A O 1
ATOM 769 N N . LYS A 1 99 ? -14.526 0.964 10.691 1.00 52.25 99 LYS A N 1
ATOM 770 C CA . LYS A 1 99 ? -14.794 1.889 9.577 1.00 52.25 99 LYS A CA 1
ATOM 771 C C . LYS A 1 99 ? -15.676 1.172 8.537 1.00 52.25 99 LYS A C 1
ATOM 773 O O . LYS A 1 99 ? -15.237 0.813 7.456 1.00 52.25 99 LYS A O 1
ATOM 778 N N . THR A 1 100 ? -16.940 0.931 8.877 1.00 49.47 100 THR A N 1
ATOM 779 C CA . THR A 1 100 ? -17.945 0.319 7.984 1.00 49.47 100 THR A CA 1
ATOM 780 C C . THR A 1 100 ? -18.695 1.336 7.123 1.00 49.47 100 THR A C 1
ATOM 782 O O . THR A 1 100 ? -19.493 0.939 6.280 1.00 49.47 100 THR A O 1
ATOM 785 N N . LYS A 1 101 ? -18.456 2.644 7.301 1.00 46.41 101 LYS A N 1
ATOM 786 C CA . LYS A 1 101 ? -19.168 3.693 6.548 1.00 46.41 101 LYS A CA 1
ATOM 787 C C . LYS A 1 101 ? -18.529 4.088 5.217 1.00 46.41 101 LYS A C 1
ATOM 789 O O . LYS A 1 101 ? -19.197 4.728 4.418 1.00 46.41 101 LYS A O 1
ATOM 794 N N . GLU A 1 102 ? -17.295 3.676 4.949 1.00 49.28 102 GLU A N 1
ATOM 795 C CA . GLU A 1 102 ? -16.638 3.919 3.663 1.00 49.28 102 GLU A CA 1
ATOM 796 C C . GLU A 1 102 ? -15.988 2.613 3.225 1.00 49.28 102 GLU A C 1
ATOM 798 O O . GLU A 1 102 ? -14.985 2.176 3.786 1.00 49.28 102 GLU A O 1
ATOM 803 N N . SER A 1 103 ? -16.660 1.928 2.302 1.00 44.25 103 SER A N 1
A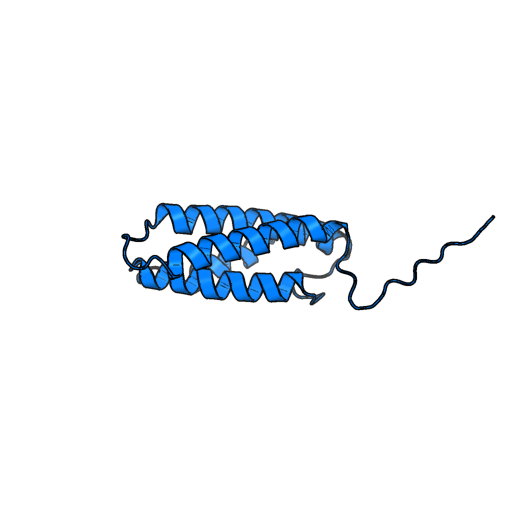TOM 804 C CA . SER A 1 103 ? -16.260 0.620 1.787 1.00 44.25 103 SER A CA 1
ATOM 805 C C . SER A 1 103 ? -14.812 0.647 1.269 1.00 44.25 103 SER A C 1
ATOM 807 O O . SER A 1 103 ? -14.416 1.645 0.660 1.00 44.25 103 SER A O 1
ATOM 809 N N . PRO A 1 104 ? -14.039 -0.453 1.397 1.00 49.31 104 PRO A N 1
ATOM 810 C CA . PRO A 1 104 ? -12.744 -0.619 0.725 1.00 49.31 104 PRO A CA 1
ATOM 811 C C . PRO A 1 104 ? -12.783 -0.242 -0.767 1.00 49.31 104 PRO A C 1
ATOM 813 O O . PRO A 1 104 ? -11.792 0.235 -1.315 1.00 49.31 104 PRO A O 1
ATOM 816 N N . ALA A 1 105 ? -13.953 -0.385 -1.404 1.00 49.78 105 ALA A N 1
ATOM 817 C CA . ALA A 1 105 ? -14.204 -0.012 -2.792 1.00 49.78 105 ALA A CA 1
ATOM 818 C C . ALA A 1 105 ? -13.931 1.473 -3.107 1.00 49.78 105 ALA A C 1
ATOM 820 O O . ALA A 1 105 ? -13.393 1.760 -4.170 1.00 49.78 105 ALA A O 1
ATOM 821 N N . THR A 1 106 ? -14.229 2.412 -2.200 1.00 50.88 106 THR A N 1
ATOM 822 C CA . THR A 1 106 ? -13.973 3.852 -2.422 1.00 50.88 106 THR A CA 1
ATOM 823 C C . THR A 1 106 ? -12.480 4.179 -2.413 1.00 50.88 106 THR A C 1
ATOM 825 O O . THR A 1 106 ? -12.033 5.093 -3.099 1.00 50.88 106 THR A O 1
ATOM 828 N N . TYR A 1 107 ? -11.685 3.406 -1.675 1.00 51.22 107 TYR A N 1
ATOM 829 C CA . TYR A 1 107 ? -10.245 3.629 -1.573 1.00 51.22 107 TYR A CA 1
ATOM 830 C C . TYR A 1 107 ? -9.482 2.950 -2.716 1.00 51.22 107 TYR A C 1
ATOM 832 O O . TYR A 1 107 ? -8.543 3.528 -3.251 1.00 51.22 107 TYR A O 1
ATOM 840 N N . VAL A 1 108 ? -9.942 1.786 -3.186 1.00 51.59 108 VAL A N 1
ATOM 841 C CA . VAL A 1 108 ? -9.421 1.173 -4.422 1.00 51.59 108 VAL A CA 1
ATOM 842 C C . VAL A 1 108 ? -9.718 2.050 -5.648 1.00 51.59 108 VAL A C 1
ATOM 844 O O . VAL A 1 108 ? -8.884 2.130 -6.544 1.00 51.59 108 VAL A O 1
ATOM 847 N N . GLN A 1 109 ? -10.845 2.778 -5.669 1.00 50.34 109 GLN A N 1
ATOM 848 C CA . GLN A 1 109 ? -11.177 3.724 -6.747 1.00 50.34 109 GLN A CA 1
ATOM 849 C C . GLN A 1 109 ? -10.132 4.842 -6.932 1.00 50.34 109 GLN A C 1
ATOM 851 O O . GLN A 1 109 ? -9.953 5.310 -8.054 1.00 50.34 109 GLN A O 1
ATOM 856 N N . LEU A 1 110 ? -9.386 5.239 -5.891 1.00 47.00 110 LEU A N 1
ATOM 857 C CA . LEU A 1 110 ? -8.319 6.246 -6.023 1.00 47.00 110 LEU A CA 1
ATOM 858 C C . LEU A 1 110 ? -7.154 5.779 -6.907 1.00 47.00 110 LEU A C 1
ATOM 860 O O . LEU A 1 110 ? -6.483 6.618 -7.503 1.00 47.00 110 LEU A O 1
ATOM 864 N N . LEU A 1 111 ? -6.952 4.466 -7.046 1.00 46.25 111 LEU A N 1
ATOM 865 C CA . LEU A 1 111 ? -5.946 3.891 -7.946 1.00 46.25 111 LEU A CA 1
ATOM 866 C C . LEU A 1 111 ? -6.318 4.050 -9.423 1.00 46.25 111 LEU A C 1
ATOM 868 O O . LEU A 1 111 ? -5.464 3.908 -10.286 1.00 46.25 111 LEU A O 1
ATOM 872 N N . THR A 1 112 ? -7.587 4.326 -9.723 1.00 45.25 112 THR A N 1
ATOM 873 C CA . THR A 1 112 ? -8.074 4.532 -11.094 1.00 45.25 112 THR A CA 1
ATOM 874 C C . THR A 1 112 ? -8.200 6.017 -11.443 1.00 45.25 112 THR A C 1
ATOM 876 O O . THR A 1 112 ? -8.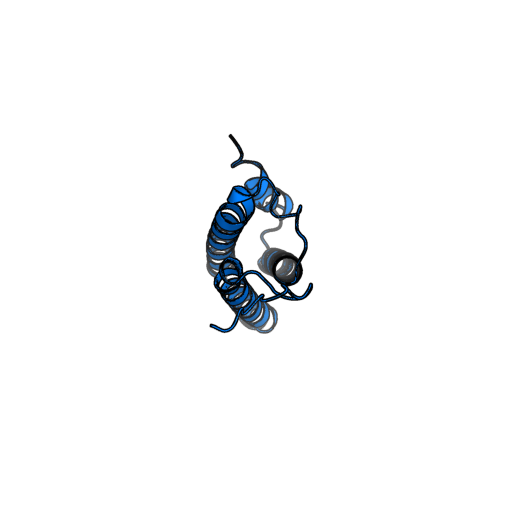197 6.367 -12.615 1.00 45.25 112 THR A O 1
ATOM 879 N N . ILE A 1 113 ? -8.299 6.905 -10.446 1.00 44.88 113 ILE A N 1
ATOM 880 C CA . ILE A 1 113 ? -8.656 8.324 -10.649 1.00 44.88 113 ILE A CA 1
ATOM 881 C C . ILE A 1 113 ? -7.433 9.228 -10.903 1.00 44.88 113 ILE A C 1
ATOM 883 O O . ILE A 1 113 ? -7.598 10.379 -11.286 1.00 44.88 113 ILE A O 1
ATOM 887 N N . LYS A 1 114 ? -6.197 8.733 -10.764 1.00 40.72 114 LYS A N 1
ATOM 888 C CA . LYS A 1 114 ? -4.981 9.491 -11.127 1.00 40.72 114 LYS A CA 1
ATOM 889 C C . LYS A 1 114 ? -4.483 9.209 -12.555 1.00 40.72 114 LYS A C 1
ATOM 891 O O . LYS A 1 114 ? -3.287 9.236 -12.808 1.00 40.72 114 LYS A O 1
ATOM 896 N N . ALA A 1 115 ? -5.410 8.950 -13.471 1.00 38.28 115 ALA A N 1
ATOM 897 C CA . ALA A 1 115 ? -5.164 8.923 -14.908 1.00 38.28 115 ALA A CA 1
ATOM 898 C C . ALA A 1 115 ? -5.936 10.078 -15.571 1.00 38.28 115 ALA A C 1
ATOM 900 O O . ALA A 1 115 ? -6.905 9.836 -16.282 1.00 38.28 115 ALA A O 1
ATOM 901 N N . ASP A 1 116 ? -5.549 11.320 -15.272 1.00 35.25 116 ASP A N 1
ATOM 902 C CA . ASP A 1 116 ? -5.840 12.505 -16.096 1.00 35.25 116 ASP A CA 1
ATOM 903 C C . ASP A 1 116 ? -4.676 13.500 -15.964 1.00 35.25 116 ASP A C 1
ATOM 905 O O . ASP A 1 116 ? -4.266 13.766 -14.804 1.00 35.25 116 ASP A O 1
#

pLDDT: mean 71.15, std 16.72, range [35.25, 92.75]